Protein AF-A0A538BHN3-F1 (afdb_monomer_lite)

Sequence (99 aa):
MAAAPLAQRAPEASGSRVDWLAVPAIPLFKPAAQYGPLLPELKERLGAVLDSGRFILGPEVRAFEEEAAAFLGIPQTLGVANGTDAISLVLNALEIGPG

Foldseek 3Di:
DDDDDPPPPDPPPPDPPPPPVPDPDDDPDDVCVVCVVVVVVVVVVVVVCVVVVDDPPDPVQVVVFVVVCVVVVHDTDHDDDDDVCVVVVVCVVVVPDDD

Structure (mmCIF, N/CA/C/O backbone):
data_AF-A0A538BHN3-F1
#
_entry.id   AF-A0A538BHN3-F1
#
loop_
_atom_site.group_PDB
_atom_site.id
_atom_site.type_symbol
_atom_site.label_atom_id
_atom_site.label_alt_id
_atom_site.label_comp_id
_atom_site.label_asym_id
_atom_site.label_entity_id
_atom_site.label_seq_id
_atom_site.pdbx_PDB_ins_code
_atom_site.Cartn_x
_atom_site.Cartn_y
_atom_site.Cartn_z
_atom_site.occupancy
_atom_site.B_iso_or_equiv
_atom_site.auth_seq_id
_atom_site.auth_comp_id
_atom_site.auth_asym_id
_atom_site.auth_atom_id
_atom_site.pdbx_PDB_model_num
ATOM 1 N N . MET A 1 1 ? 5.276 -16.010 -82.391 1.00 44.47 1 MET A N 1
ATOM 2 C CA . MET A 1 1 ? 6.536 -15.693 -81.684 1.00 44.47 1 MET A CA 1
ATOM 3 C C . MET A 1 1 ? 6.320 -16.031 -80.219 1.00 44.47 1 MET A C 1
ATOM 5 O O . MET A 1 1 ? 5.347 -15.557 -79.652 1.00 44.47 1 MET A O 1
ATOM 9 N N . ALA A 1 2 ? 7.101 -16.974 -79.697 1.00 45.50 2 ALA A N 1
ATOM 10 C CA . ALA A 1 2 ? 6.820 -17.739 -78.483 1.00 45.50 2 ALA A CA 1
ATOM 11 C C . ALA A 1 2 ? 6.872 -16.900 -77.193 1.00 45.50 2 ALA A C 1
ATOM 13 O O . ALA A 1 2 ? 7.757 -16.063 -77.030 1.00 45.50 2 ALA A O 1
ATOM 14 N N . ALA A 1 3 ? 5.938 -17.169 -76.276 1.00 44.00 3 ALA A N 1
ATOM 15 C CA . ALA A 1 3 ? 5.974 -16.677 -74.905 1.00 44.00 3 ALA A CA 1
ATOM 16 C C . ALA A 1 3 ? 7.183 -17.286 -74.175 1.00 44.00 3 ALA A C 1
ATOM 18 O O . ALA A 1 3 ? 7.334 -18.508 -74.132 1.00 44.00 3 ALA A O 1
ATOM 19 N N . ALA A 1 4 ? 8.055 -16.437 -73.629 1.00 50.38 4 ALA A N 1
ATOM 20 C CA . ALA A 1 4 ? 9.148 -16.869 -72.765 1.00 50.38 4 ALA A CA 1
ATOM 21 C C . ALA A 1 4 ? 8.577 -17.530 -71.495 1.00 50.38 4 ALA A C 1
ATOM 23 O O . ALA A 1 4 ? 7.570 -17.045 -70.969 1.00 50.38 4 ALA A O 1
ATOM 24 N N . PRO A 1 5 ? 9.180 -18.618 -70.982 1.00 44.25 5 PRO A N 1
ATOM 25 C CA . PRO A 1 5 ? 8.692 -19.235 -69.763 1.00 44.25 5 PRO A CA 1
ATOM 26 C C . PRO A 1 5 ? 8.924 -18.263 -68.606 1.00 44.25 5 PRO A C 1
ATOM 28 O O . PRO A 1 5 ? 9.988 -17.650 -68.498 1.00 44.25 5 PRO A O 1
ATOM 31 N N . LEU A 1 6 ? 7.917 -18.128 -67.743 1.00 43.25 6 LEU A N 1
ATOM 32 C CA . LEU A 1 6 ? 8.053 -17.528 -66.421 1.00 43.25 6 LEU A CA 1
ATOM 33 C C . LEU A 1 6 ? 9.137 -18.310 -65.675 1.00 43.25 6 LEU A C 1
ATOM 35 O O . LEU A 1 6 ? 8.870 -19.353 -65.079 1.00 43.25 6 LEU A O 1
ATOM 39 N N . ALA A 1 7 ? 10.376 -17.828 -65.761 1.00 52.12 7 ALA A N 1
ATOM 40 C CA . ALA A 1 7 ? 11.449 -18.270 -64.900 1.00 52.12 7 ALA A CA 1
ATOM 41 C C . ALA A 1 7 ? 10.967 -18.032 -63.471 1.00 52.12 7 ALA A C 1
ATOM 43 O O . ALA A 1 7 ? 10.754 -16.893 -63.051 1.00 52.12 7 ALA A O 1
ATOM 44 N N . GLN A 1 8 ? 10.734 -19.133 -62.763 1.00 56.62 8 GLN A N 1
ATOM 45 C CA . GLN A 1 8 ? 10.501 -19.154 -61.333 1.00 56.62 8 GLN A CA 1
ATOM 46 C C . GLN A 1 8 ? 11.715 -18.495 -60.676 1.00 56.62 8 GLN A C 1
ATOM 48 O O . GLN A 1 8 ? 12.736 -19.135 -60.432 1.00 56.62 8 GLN A O 1
ATOM 53 N N . ARG A 1 9 ? 11.636 -17.186 -60.433 1.00 47.22 9 ARG A N 1
ATOM 54 C CA . ARG A 1 9 ? 12.558 -16.513 -59.530 1.00 47.22 9 ARG A CA 1
ATOM 55 C C . ARG A 1 9 ? 12.184 -16.994 -58.137 1.00 47.22 9 ARG A C 1
ATOM 57 O O . ARG A 1 9 ? 11.223 -16.511 -57.544 1.00 47.22 9 ARG A O 1
ATOM 64 N N . ALA A 1 10 ? 12.918 -17.991 -57.650 1.00 53.91 10 ALA A N 1
ATOM 65 C CA . ALA A 1 10 ? 12.978 -18.255 -56.224 1.00 53.91 10 ALA A CA 1
ATOM 66 C C . ALA A 1 10 ? 13.296 -16.922 -55.521 1.00 53.91 10 ALA A C 1
ATOM 68 O O . ALA A 1 10 ? 14.155 -16.184 -56.017 1.00 53.91 10 ALA A O 1
ATOM 69 N N . PRO A 1 11 ? 12.611 -16.565 -54.422 1.00 52.62 11 PRO A N 1
ATOM 70 C CA . PRO A 1 11 ? 13.027 -15.414 -53.642 1.00 52.62 11 PRO A CA 1
ATOM 71 C C . PRO A 1 11 ? 14.454 -15.690 -53.157 1.00 52.62 11 PRO A C 1
ATOM 73 O O . PRO A 1 11 ? 14.681 -16.620 -52.384 1.00 52.62 11 PRO A O 1
ATOM 76 N N . GLU A 1 12 ? 15.424 -14.924 -53.663 1.00 54.09 12 GLU A N 1
ATOM 77 C CA . GLU A 1 12 ? 16.783 -14.916 -53.132 1.00 54.09 12 GLU A CA 1
ATOM 78 C C . GLU A 1 12 ? 16.683 -14.499 -51.666 1.00 54.09 12 GLU A C 1
ATOM 80 O O . GLU A 1 12 ? 16.450 -13.334 -51.340 1.00 54.09 12 GLU A O 1
ATOM 85 N N . ALA A 1 13 ? 16.798 -15.480 -50.774 1.00 58.34 13 ALA A N 1
ATOM 86 C CA . ALA A 1 13 ? 16.819 -15.287 -49.335 1.00 58.34 13 ALA A CA 1
ATOM 87 C C . ALA A 1 13 ? 18.157 -14.650 -48.926 1.00 58.34 13 ALA A C 1
ATOM 89 O O . ALA A 1 13 ? 18.993 -15.272 -48.277 1.00 58.34 13 ALA A O 1
ATOM 90 N N . SER A 1 14 ? 18.374 -13.400 -49.329 1.00 59.66 14 SER A N 1
ATOM 91 C CA . SER A 1 14 ? 19.442 -12.550 -48.813 1.00 59.66 14 SER A CA 1
ATOM 92 C C . SER A 1 14 ? 18.941 -11.843 -47.555 1.00 59.66 14 SER A C 1
ATOM 94 O O . SER A 1 14 ? 18.656 -10.649 -47.550 1.00 59.66 14 SER A O 1
ATOM 96 N N . GLY A 1 15 ? 18.801 -12.608 -46.479 1.00 60.41 15 GLY A N 1
ATOM 97 C CA . GLY A 1 15 ? 18.559 -12.100 -45.136 1.00 60.41 15 GLY A CA 1
ATOM 98 C C . GLY A 1 15 ? 19.224 -13.055 -44.163 1.00 60.41 15 GLY A C 1
ATOM 99 O O . GLY A 1 15 ? 18.976 -14.259 -44.231 1.00 60.41 15 GLY A O 1
ATOM 100 N N . SER A 1 16 ? 20.119 -12.554 -43.312 1.00 71.06 16 SER A N 1
ATOM 101 C CA . SER A 1 16 ? 20.766 -13.370 -42.286 1.00 71.06 16 SER A CA 1
ATOM 102 C C . SER A 1 16 ? 19.703 -14.150 -41.508 1.00 71.06 16 SER A C 1
ATOM 104 O O . SER A 1 16 ? 18.715 -13.582 -41.041 1.00 71.06 16 SER A O 1
ATOM 106 N N . ARG A 1 17 ? 19.877 -15.473 -41.397 1.00 76.62 17 ARG A N 1
ATOM 107 C CA . ARG A 1 17 ? 19.008 -16.306 -40.560 1.00 76.62 17 ARG A CA 1
ATOM 108 C C . ARG A 1 17 ? 19.069 -15.753 -39.139 1.00 76.62 17 ARG A C 1
ATOM 110 O O . ARG A 1 17 ? 20.133 -15.768 -38.528 1.00 76.62 17 ARG A O 1
ATOM 117 N N . VAL A 1 18 ? 17.942 -15.260 -38.634 1.00 78.38 18 VAL A N 1
ATOM 118 C CA . VAL A 1 18 ? 17.814 -14.918 -37.217 1.00 78.38 18 VAL A CA 1
ATOM 119 C C . VAL A 1 18 ? 17.932 -16.219 -36.434 1.00 78.38 18 VAL A C 1
ATOM 121 O O . VAL A 1 18 ? 17.153 -17.150 -36.648 1.00 78.38 18 VAL A O 1
ATOM 124 N N . ASP A 1 19 ? 18.930 -16.293 -35.560 1.00 83.44 19 ASP A N 1
ATOM 125 C CA . ASP A 1 19 ? 19.045 -17.389 -34.611 1.00 83.44 19 ASP A CA 1
ATOM 126 C C . ASP A 1 19 ? 18.049 -17.160 -33.471 1.00 83.44 19 ASP A C 1
ATOM 128 O O . ASP A 1 19 ? 18.338 -16.506 -32.470 1.00 83.44 19 ASP A O 1
ATOM 132 N N . TRP A 1 20 ? 16.837 -17.682 -33.651 1.00 81.12 20 TRP A N 1
ATOM 133 C CA . TRP A 1 20 ? 15.772 -17.607 -32.653 1.00 81.12 20 TRP A CA 1
ATOM 134 C C . TRP A 1 20 ? 16.133 -18.308 -31.336 1.00 81.12 20 TRP A C 1
ATOM 136 O O . TRP A 1 20 ? 15.518 -18.010 -30.316 1.00 81.12 20 TRP A O 1
ATOM 146 N N . LEU A 1 21 ? 17.130 -19.203 -31.338 1.00 80.31 21 LEU A N 1
ATOM 147 C CA . LEU A 1 21 ? 17.618 -19.878 -30.134 1.00 80.31 21 LEU A CA 1
ATOM 148 C C . LEU A 1 21 ? 18.621 -19.017 -29.351 1.00 80.31 21 LEU A C 1
ATOM 150 O O . LEU A 1 21 ? 18.832 -19.264 -28.166 1.00 80.31 21 LEU A O 1
ATOM 154 N N . ALA A 1 22 ? 19.202 -17.992 -29.982 1.00 83.44 22 ALA A N 1
ATOM 155 C CA . ALA A 1 22 ? 20.112 -17.041 -29.346 1.00 83.44 22 ALA A CA 1
ATOM 156 C C . ALA A 1 22 ? 19.397 -15.833 -28.709 1.00 83.44 22 ALA A C 1
ATOM 158 O O . ALA A 1 22 ? 20.044 -15.002 -28.068 1.00 83.44 22 ALA A O 1
ATOM 159 N N . VAL A 1 23 ? 18.074 -15.706 -28.872 1.00 82.94 23 VAL A N 1
ATOM 160 C CA . VAL A 1 23 ? 17.302 -14.603 -28.283 1.00 82.94 23 VAL A CA 1
ATOM 161 C C . VAL A 1 23 ? 17.149 -14.833 -26.771 1.00 82.94 23 VAL A C 1
ATOM 163 O O . VAL A 1 23 ? 16.636 -15.878 -26.366 1.00 82.94 23 VAL A O 1
ATOM 166 N N . PRO A 1 24 ? 17.550 -13.877 -25.908 1.00 85.44 24 PRO A N 1
ATOM 167 C CA . PRO A 1 24 ? 17.348 -13.997 -24.468 1.00 85.44 24 PRO A CA 1
ATOM 168 C C . PRO A 1 24 ? 15.859 -14.112 -24.127 1.00 85.44 24 PRO A C 1
ATOM 170 O O . PRO A 1 24 ? 15.028 -13.425 -24.723 1.00 85.44 24 PRO A O 1
ATOM 173 N N . ALA A 1 25 ? 15.520 -14.933 -23.130 1.00 87.50 25 ALA A N 1
ATOM 174 C CA . ALA A 1 25 ? 14.140 -15.068 -22.676 1.00 87.50 25 ALA A CA 1
ATOM 175 C C . ALA A 1 25 ? 13.581 -13.709 -22.223 1.00 87.50 25 ALA A C 1
ATOM 177 O O . ALA A 1 25 ? 14.119 -13.076 -21.311 1.00 87.50 25 ALA A O 1
ATOM 178 N N . ILE A 1 26 ? 12.491 -13.272 -22.856 1.00 89.06 26 ILE A N 1
ATOM 179 C CA . ILE A 1 26 ? 11.756 -12.072 -22.455 1.00 89.06 26 ILE A CA 1
ATOM 180 C C . ILE A 1 26 ? 10.857 -12.469 -21.279 1.00 89.06 26 ILE A C 1
ATOM 182 O O . ILE A 1 26 ? 9.935 -13.267 -21.466 1.00 89.06 26 ILE A O 1
ATOM 186 N N . PRO A 1 27 ? 11.106 -11.963 -20.059 1.00 91.06 27 PRO A N 1
ATOM 187 C CA . PRO A 1 27 ? 10.270 -12.303 -18.921 1.00 91.06 27 PRO A CA 1
ATOM 188 C C . PRO A 1 27 ? 8.890 -11.658 -19.076 1.00 91.06 27 PRO A C 1
ATOM 190 O O . PRO A 1 27 ? 8.792 -10.484 -19.427 1.00 91.06 27 PRO A O 1
ATOM 193 N N . LEU A 1 28 ? 7.832 -12.402 -18.740 1.00 94.12 28 LEU A N 1
ATOM 194 C CA . LEU A 1 28 ? 6.465 -11.869 -18.695 1.00 94.12 28 LEU A CA 1
ATOM 195 C C . LEU A 1 28 ? 6.352 -10.679 -17.725 1.00 94.12 28 LEU A C 1
ATOM 197 O O . LEU A 1 28 ? 5.663 -9.704 -18.006 1.00 94.12 28 LEU A O 1
ATOM 201 N N . PHE A 1 29 ? 7.046 -10.755 -16.588 1.00 93.88 29 PHE A N 1
ATOM 202 C CA . PHE A 1 29 ? 7.076 -9.710 -15.572 1.00 93.88 29 PHE A CA 1
ATOM 203 C C . PHE A 1 29 ? 8.450 -9.679 -14.893 1.00 93.88 29 PHE A C 1
ATOM 205 O O . PHE A 1 29 ? 8.971 -10.720 -14.489 1.00 93.88 29 PHE A O 1
ATOM 212 N N . LYS A 1 30 ? 9.053 -8.489 -14.768 1.00 94.12 30 LYS A N 1
ATOM 213 C CA . LYS A 1 30 ? 10.376 -8.286 -14.148 1.00 94.12 30 LYS A CA 1
ATOM 214 C C . LYS A 1 30 ? 10.288 -7.259 -13.005 1.00 94.12 30 LYS A C 1
ATOM 216 O O . LYS A 1 30 ? 10.688 -6.110 -13.200 1.00 94.12 30 LYS A O 1
ATOM 221 N N . PRO A 1 31 ? 9.819 -7.655 -11.806 1.00 92.06 31 PRO A N 1
ATOM 222 C CA . PRO A 1 31 ? 9.606 -6.737 -10.681 1.00 92.06 31 PRO A CA 1
ATOM 223 C C . PRO A 1 31 ? 10.856 -5.939 -10.299 1.00 92.06 31 PRO A C 1
ATOM 225 O O . PRO A 1 31 ? 10.785 -4.739 -10.054 1.00 92.06 31 PRO A O 1
ATOM 228 N N . ALA A 1 32 ? 12.026 -6.587 -10.320 1.00 92.88 32 ALA A N 1
ATOM 229 C CA . ALA A 1 32 ? 13.293 -5.954 -9.954 1.00 92.88 32 ALA A CA 1
ATOM 230 C C . ALA A 1 32 ? 13.654 -4.746 -10.830 1.00 92.88 32 ALA A C 1
ATOM 232 O O . ALA A 1 32 ? 14.354 -3.847 -10.376 1.00 92.88 32 ALA A O 1
ATOM 233 N N . ALA A 1 33 ? 13.166 -4.705 -12.074 1.00 93.06 33 ALA A N 1
ATOM 234 C CA . ALA A 1 33 ? 13.353 -3.546 -12.939 1.00 93.06 33 ALA A CA 1
ATOM 235 C C . ALA A 1 33 ? 12.449 -2.365 -12.543 1.00 93.06 33 ALA A C 1
ATOM 237 O O . ALA A 1 33 ? 12.806 -1.228 -12.827 1.00 93.06 33 ALA A O 1
ATOM 238 N N . GLN A 1 34 ? 11.312 -2.623 -11.888 1.00 93.12 34 GLN A N 1
ATOM 239 C CA . GLN A 1 34 ? 10.371 -1.589 -11.454 1.00 93.12 34 GLN A CA 1
ATOM 240 C C . GLN A 1 34 ? 10.809 -0.937 -10.142 1.00 93.12 34 GLN A C 1
ATOM 242 O O . GLN A 1 34 ? 10.937 0.280 -10.084 1.00 93.12 34 GLN A O 1
ATOM 247 N N . TYR A 1 35 ? 11.078 -1.730 -9.098 1.00 93.31 35 TYR A N 1
ATOM 248 C CA . TYR A 1 35 ? 11.460 -1.168 -7.796 1.00 93.31 35 TYR A CA 1
ATOM 249 C C . TYR A 1 35 ? 12.952 -0.832 -7.694 1.00 93.31 35 TYR A C 1
ATOM 251 O O . TYR A 1 35 ? 13.348 -0.120 -6.778 1.00 93.31 35 TYR A O 1
ATOM 259 N N . GLY A 1 36 ? 13.796 -1.342 -8.600 1.00 96.62 36 GLY A N 1
ATOM 260 C CA . GLY A 1 36 ? 15.252 -1.161 -8.561 1.00 96.62 36 GLY A CA 1
ATOM 261 C C . GLY A 1 36 ? 15.694 0.300 -8.394 1.00 96.62 36 GLY A C 1
ATOM 262 O O . GLY A 1 36 ? 16.463 0.576 -7.472 1.00 96.62 36 GLY A O 1
ATOM 263 N N . PRO A 1 37 ? 15.178 1.242 -9.207 1.00 97.06 37 PRO A N 1
ATOM 264 C CA . PRO A 1 37 ? 15.465 2.670 -9.049 1.00 97.06 37 PRO A CA 1
ATOM 265 C C . PRO A 1 37 ? 14.973 3.276 -7.724 1.00 97.06 37 PRO A C 1
ATOM 267 O O . PRO A 1 37 ? 15.559 4.239 -7.247 1.00 97.06 37 PRO A O 1
ATOM 270 N N . LEU A 1 38 ? 13.927 2.701 -7.123 1.00 97.06 38 LEU A N 1
ATOM 271 C CA . LEU A 1 38 ? 13.280 3.189 -5.898 1.00 97.06 38 LEU A CA 1
ATOM 272 C C . LEU A 1 38 ? 13.899 2.606 -4.617 1.00 97.06 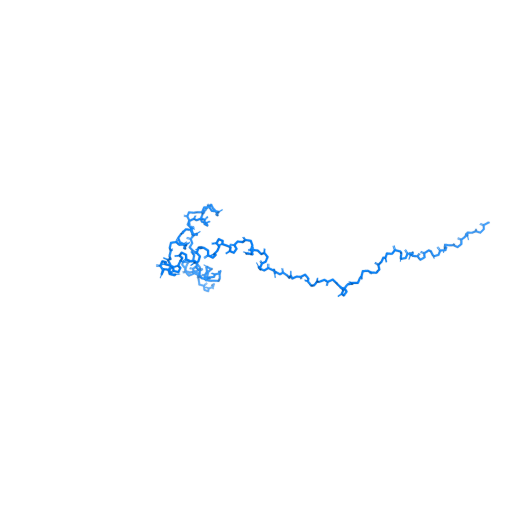38 LEU A C 1
ATOM 274 O O . LEU A 1 38 ? 13.565 3.029 -3.514 1.00 97.06 38 LEU A O 1
ATOM 278 N N . LEU A 1 39 ? 14.804 1.625 -4.727 1.00 97.00 39 LEU A N 1
ATOM 279 C CA . LEU A 1 39 ? 15.373 0.922 -3.571 1.00 97.00 39 LEU A CA 1
ATOM 280 C C . LEU A 1 39 ? 15.988 1.826 -2.492 1.00 97.00 39 LEU A C 1
ATOM 282 O O . LEU A 1 39 ? 15.817 1.483 -1.321 1.00 97.00 39 LEU A O 1
ATOM 286 N N . PRO A 1 40 ? 16.722 2.911 -2.816 1.00 97.75 40 PRO A N 1
ATOM 287 C CA . PRO A 1 40 ? 17.270 3.792 -1.787 1.00 97.75 40 PRO A CA 1
ATOM 288 C C . PRO A 1 40 ? 16.176 4.404 -0.905 1.00 97.75 40 PRO A C 1
ATOM 290 O O . PRO A 1 40 ? 16.250 4.299 0.316 1.00 97.75 40 PRO A O 1
ATOM 293 N N . GLU A 1 41 ? 15.127 4.940 -1.527 1.00 97.62 41 GLU A N 1
ATOM 294 C CA . GLU A 1 41 ? 13.987 5.562 -0.848 1.00 97.62 41 GLU A CA 1
ATOM 295 C C . GLU A 1 41 ? 13.175 4.532 -0.0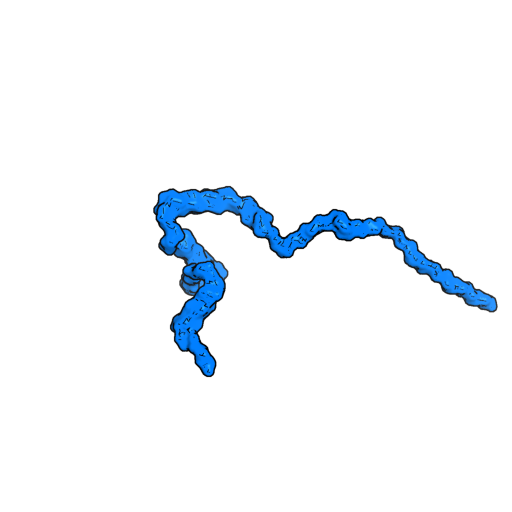52 1.00 97.62 41 GLU A C 1
ATOM 297 O O . GLU A 1 41 ? 12.874 4.733 1.124 1.00 97.62 41 GLU A O 1
ATOM 302 N N . LEU A 1 42 ? 12.894 3.366 -0.644 1.00 96.06 42 LEU A N 1
ATOM 303 C CA . LEU A 1 42 ? 12.178 2.286 0.041 1.00 96.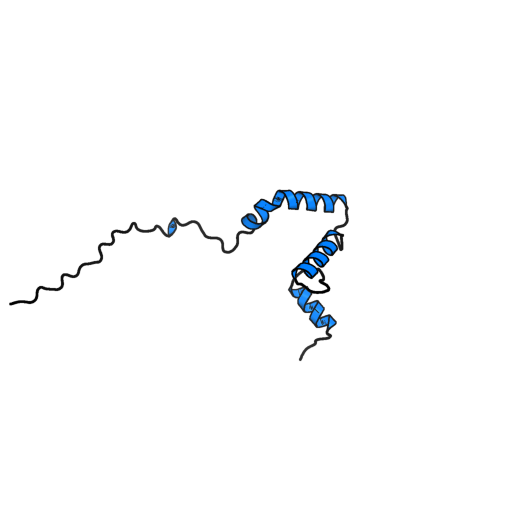06 42 LEU A CA 1
ATOM 304 C C . LEU A 1 42 ? 12.916 1.813 1.301 1.00 96.06 42 LEU A C 1
ATOM 306 O O . LEU A 1 42 ? 12.286 1.537 2.321 1.00 96.06 42 LEU A O 1
ATOM 310 N N . LYS A 1 43 ? 14.251 1.720 1.248 1.00 97.44 43 LYS A N 1
ATOM 311 C CA . LYS A 1 43 ? 15.072 1.335 2.406 1.00 97.44 43 LYS A CA 1
ATOM 312 C C . LYS A 1 43 ? 15.046 2.386 3.507 1.00 97.44 43 LYS A C 1
ATOM 314 O O . LYS A 1 43 ? 14.995 2.012 4.674 1.00 97.44 43 LYS A O 1
ATOM 319 N N . GLU A 1 44 ? 15.068 3.664 3.147 1.00 97.75 44 GLU A N 1
ATOM 320 C CA . GLU A 1 44 ? 14.944 4.765 4.102 1.00 97.75 44 GLU A CA 1
ATOM 321 C C . GLU A 1 44 ? 13.599 4.707 4.840 1.00 97.75 44 GLU A C 1
ATOM 323 O O . GLU A 1 44 ? 13.570 4.665 6.071 1.00 97.75 44 GLU A O 1
ATOM 328 N N . ARG A 1 45 ? 12.486 4.602 4.102 1.00 95.94 45 ARG A N 1
ATOM 329 C CA . ARG A 1 45 ? 11.139 4.516 4.693 1.00 95.94 45 ARG A CA 1
ATOM 330 C C . ARG A 1 45 ? 10.961 3.259 5.541 1.00 95.94 45 ARG A C 1
ATOM 332 O O . ARG A 1 45 ? 10.402 3.332 6.632 1.00 95.94 45 ARG A O 1
ATOM 339 N N . LEU A 1 46 ? 11.486 2.116 5.090 1.00 96.62 46 LEU A N 1
ATOM 340 C CA . LEU A 1 46 ? 11.470 0.883 5.877 1.00 96.62 46 LEU A CA 1
ATOM 341 C C . LEU A 1 46 ? 12.259 1.031 7.188 1.00 96.62 46 LEU A C 1
ATOM 343 O O . LEU A 1 46 ? 11.802 0.551 8.223 1.00 96.62 46 LEU A O 1
ATOM 347 N N . GLY A 1 47 ? 13.408 1.714 7.156 1.00 97.94 47 GLY A N 1
ATOM 348 C CA . GLY A 1 47 ? 14.185 2.050 8.351 1.00 97.94 47 GLY A CA 1
ATOM 349 C C . GLY A 1 47 ? 13.367 2.862 9.353 1.00 97.94 47 GLY A C 1
ATOM 350 O O . GLY A 1 47 ? 13.255 2.467 10.508 1.00 97.94 47 GLY A O 1
ATOM 351 N N . ALA A 1 48 ? 12.688 3.915 8.893 1.00 96.81 48 ALA A N 1
ATOM 352 C CA . ALA A 1 48 ? 11.828 4.731 9.751 1.00 96.81 48 ALA A CA 1
ATOM 353 C C . ALA A 1 48 ? 10.685 3.924 10.403 1.00 96.81 48 ALA A C 1
ATOM 355 O O . ALA A 1 48 ? 10.366 4.128 11.576 1.00 96.81 48 ALA A O 1
ATOM 356 N N . VAL A 1 49 ? 10.088 2.969 9.678 1.00 97.06 49 VAL A N 1
ATOM 357 C CA . VAL A 1 49 ? 9.068 2.067 10.243 1.00 97.06 49 VAL A CA 1
ATOM 358 C C . VAL A 1 49 ? 9.664 1.173 11.332 1.00 97.06 49 VAL A C 1
ATOM 360 O O . VAL A 1 49 ? 9.052 1.035 12.394 1.00 97.06 49 VAL A O 1
ATOM 363 N N . LEU A 1 50 ? 10.852 0.602 11.102 1.00 97.62 50 LEU A N 1
ATOM 364 C CA . LEU A 1 50 ? 11.562 -0.214 12.094 1.00 97.62 50 LEU A CA 1
ATOM 365 C C . LEU A 1 50 ? 11.872 0.591 13.361 1.00 97.62 50 LEU A C 1
ATOM 367 O O . LEU A 1 50 ? 11.557 0.129 14.456 1.00 97.62 50 LEU A O 1
ATOM 371 N N . ASP A 1 51 ? 12.401 1.804 13.205 1.00 97.75 51 ASP A N 1
ATOM 372 C CA . ASP A 1 51 ? 12.734 2.699 14.317 1.00 97.75 51 ASP A CA 1
ATOM 373 C C . ASP A 1 51 ? 11.487 3.112 15.115 1.00 97.75 51 ASP A C 1
ATOM 375 O O . ASP A 1 51 ? 11.538 3.249 16.337 1.00 97.75 51 ASP A O 1
ATOM 379 N N . SER A 1 52 ? 10.339 3.265 14.444 1.00 96.25 52 SER A N 1
ATOM 380 C CA . SER A 1 52 ? 9.068 3.591 15.101 1.00 96.25 52 SER A CA 1
ATOM 381 C C . SER A 1 52 ? 8.478 2.437 15.923 1.00 96.25 52 SER A C 1
ATOM 383 O O . SER A 1 52 ? 7.640 2.670 16.796 1.00 96.25 52 SER A O 1
ATOM 385 N N . GLY A 1 53 ? 8.836 1.187 15.604 1.00 96.94 53 GLY A N 1
ATOM 386 C CA . GLY A 1 53 ? 8.244 -0.022 16.184 1.00 96.94 53 GLY A CA 1
ATOM 387 C C . GLY A 1 53 ? 6.754 -0.241 15.871 1.00 96.94 53 GLY A C 1
ATOM 388 O O . GLY A 1 53 ? 6.141 -1.158 16.422 1.00 96.94 53 GLY A O 1
ATOM 389 N N . ARG A 1 54 ? 6.136 0.583 15.011 1.00 96.44 54 ARG A N 1
ATOM 390 C CA . ARG A 1 54 ? 4.697 0.535 14.712 1.00 96.44 54 ARG A CA 1
ATOM 391 C C . ARG A 1 54 ? 4.426 -0.096 13.348 1.00 96.44 54 ARG A C 1
ATOM 393 O O . ARG A 1 54 ? 4.320 0.588 12.336 1.00 96.44 54 ARG A O 1
ATOM 400 N N . PHE A 1 55 ? 4.242 -1.414 13.346 1.00 95.62 55 PHE A N 1
ATOM 401 C CA . PHE A 1 55 ? 4.117 -2.211 12.118 1.00 95.62 55 PHE A CA 1
ATOM 402 C C . PHE A 1 55 ? 2.692 -2.360 11.575 1.00 95.62 55 PHE A C 1
ATOM 404 O O . PHE A 1 55 ? 2.510 -2.603 10.387 1.00 95.62 55 PHE A O 1
ATOM 411 N N . ILE A 1 56 ? 1.676 -2.249 12.432 1.00 96.25 56 ILE A N 1
ATOM 412 C CA . ILE A 1 56 ? 0.273 -2.501 12.077 1.00 96.25 56 ILE A CA 1
ATOM 413 C C . ILE A 1 56 ? -0.535 -1.232 12.329 1.00 96.25 56 ILE A C 1
ATOM 415 O O . ILE A 1 56 ? -0.389 -0.604 13.381 1.00 96.25 56 ILE A O 1
ATOM 419 N N . LEU A 1 57 ? -1.380 -0.862 11.358 1.00 95.00 57 LEU A N 1
ATOM 420 C CA . LEU A 1 57 ? -2.228 0.338 11.406 1.00 95.00 57 LEU A CA 1
ATOM 421 C C . LEU A 1 57 ? -1.417 1.589 11.806 1.00 95.00 57 LEU A C 1
ATOM 423 O O . LEU A 1 57 ? -1.778 2.351 12.711 1.00 95.00 57 LEU A O 1
ATOM 427 N N . GLY A 1 58 ? -0.247 1.725 11.176 1.00 94.56 58 GLY A N 1
ATOM 428 C CA . GLY A 1 58 ? 0.720 2.797 11.382 1.00 94.56 58 GLY A CA 1
ATOM 429 C C . GLY A 1 58 ? 0.415 4.068 10.582 1.00 94.56 58 GLY A C 1
ATOM 430 O O . GLY A 1 58 ? -0.544 4.102 9.810 1.00 94.56 58 GLY A O 1
ATOM 431 N N . PRO A 1 59 ? 1.237 5.118 10.752 1.00 95.44 59 PRO A N 1
ATOM 432 C CA . PRO A 1 59 ? 1.095 6.364 9.999 1.00 95.44 59 PRO A CA 1
ATOM 433 C C . PRO A 1 59 ? 1.227 6.159 8.483 1.00 95.44 59 PRO A C 1
ATOM 435 O O . PRO A 1 59 ? 0.474 6.776 7.741 1.00 95.44 59 PRO A O 1
ATOM 438 N N . GLU A 1 60 ? 2.097 5.249 8.030 1.00 95.94 60 GLU A N 1
ATOM 439 C CA . GLU A 1 60 ? 2.276 4.965 6.596 1.00 95.94 60 GLU A CA 1
ATOM 440 C C . GLU A 1 60 ? 0.994 4.426 5.935 1.00 95.94 60 GLU A C 1
ATOM 442 O O . GLU A 1 60 ? 0.708 4.766 4.793 1.00 95.94 60 GLU A O 1
ATOM 447 N N . VAL A 1 61 ? 0.183 3.636 6.657 1.00 96.44 61 VAL A N 1
ATOM 448 C CA . VAL A 1 61 ? -1.109 3.140 6.138 1.00 96.44 61 VAL A CA 1
ATOM 449 C C . VAL A 1 61 ? -2.081 4.299 5.941 1.00 96.44 61 VAL A C 1
ATOM 451 O O . VAL A 1 61 ? -2.689 4.409 4.885 1.00 96.44 61 VAL A O 1
ATOM 454 N N . ARG A 1 62 ? -2.183 5.193 6.931 1.00 96.44 62 ARG A N 1
ATOM 455 C CA . ARG A 1 62 ? -3.062 6.366 6.857 1.00 96.44 62 ARG A CA 1
ATOM 456 C C . ARG A 1 62 ? -2.649 7.313 5.731 1.00 96.44 62 ARG A C 1
ATOM 458 O O . ARG A 1 62 ? -3.507 7.762 4.984 1.00 96.44 62 ARG A O 1
ATOM 465 N N . ALA A 1 63 ? -1.351 7.592 5.610 1.00 96.88 63 ALA A N 1
ATOM 466 C CA . ALA A 1 63 ? -0.827 8.435 4.540 1.00 96.88 63 ALA A CA 1
ATOM 467 C C . ALA A 1 63 ? -1.170 7.845 3.164 1.00 96.88 63 ALA A C 1
ATOM 469 O O . ALA A 1 63 ? -1.725 8.539 2.318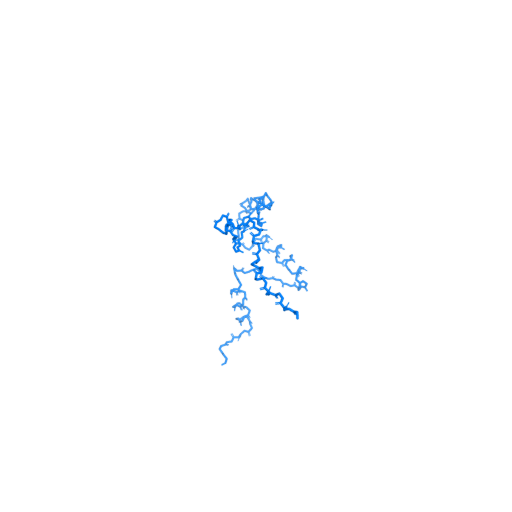 1.00 96.88 63 ALA A O 1
ATOM 470 N N . PHE A 1 64 ? -0.951 6.539 2.982 1.00 97.50 64 PHE A N 1
ATOM 471 C CA . PHE A 1 64 ? -1.319 5.854 1.748 1.00 97.50 64 PHE A CA 1
ATOM 472 C C . PHE A 1 64 ? -2.827 5.907 1.464 1.00 97.50 64 PHE A C 1
ATOM 474 O O . PHE A 1 64 ? -3.220 6.139 0.326 1.00 97.50 64 PHE A O 1
ATOM 481 N N . GLU A 1 65 ? -3.685 5.718 2.469 1.00 98.44 65 GLU A N 1
ATOM 482 C CA . GLU A 1 65 ? -5.140 5.809 2.297 1.00 98.44 65 GLU A CA 1
ATOM 483 C C . GLU A 1 65 ? -5.589 7.219 1.861 1.00 98.44 65 GLU A C 1
ATOM 485 O O . GLU A 1 65 ? -6.447 7.371 0.985 1.00 98.44 65 GLU A O 1
ATOM 490 N N . GLU A 1 66 ? -4.993 8.263 2.437 1.00 98.44 66 GLU A N 1
ATOM 491 C CA . GLU A 1 66 ? -5.261 9.659 2.074 1.00 98.44 66 GLU A CA 1
ATOM 492 C C . GLU A 1 66 ? -4.780 9.968 0.644 1.00 98.44 66 GLU A C 1
ATOM 494 O O . GLU A 1 66 ? -5.531 10.525 -0.162 1.00 98.44 66 GLU A O 1
ATOM 499 N N . GLU A 1 67 ? -3.566 9.541 0.292 1.00 98.50 67 GLU A N 1
ATOM 500 C CA . GLU A 1 67 ? -2.999 9.684 -1.053 1.00 98.50 67 GLU A CA 1
ATOM 501 C C . GLU A 1 67 ? -3.802 8.905 -2.101 1.00 98.50 67 GLU A C 1
ATOM 503 O O . GLU A 1 67 ? -4.077 9.420 -3.185 1.00 98.50 67 GLU A O 1
ATOM 508 N N . ALA A 1 68 ? -4.235 7.684 -1.779 1.00 98.44 68 ALA A N 1
ATOM 509 C CA . ALA A 1 68 ? -5.050 6.859 -2.660 1.00 98.44 68 ALA A CA 1
ATOM 510 C C . ALA A 1 68 ? -6.442 7.469 -2.874 1.00 98.44 68 ALA A C 1
ATOM 512 O O . ALA A 1 68 ? -6.939 7.477 -4.001 1.00 98.44 68 ALA A O 1
ATOM 513 N N . ALA A 1 69 ? -7.061 8.020 -1.825 1.00 98.56 69 ALA A N 1
ATOM 514 C CA . ALA A 1 69 ? -8.336 8.725 -1.937 1.00 98.56 69 ALA A CA 1
ATOM 515 C C . ALA A 1 69 ? -8.211 9.951 -2.853 1.00 98.56 69 ALA A C 1
ATOM 517 O O . ALA A 1 69 ? -9.021 10.127 -3.767 1.00 98.56 69 ALA A O 1
ATOM 518 N N . ALA A 1 70 ? -7.146 10.740 -2.676 1.00 98.62 70 ALA A N 1
ATOM 519 C CA . ALA A 1 70 ? -6.845 11.883 -3.531 1.00 98.62 70 ALA A CA 1
ATOM 520 C C . ALA A 1 70 ? -6.577 11.469 -4.989 1.00 98.62 70 ALA A C 1
ATOM 522 O O . ALA A 1 70 ? -7.123 12.078 -5.908 1.00 98.62 70 ALA A O 1
ATOM 523 N N . PHE A 1 71 ? -5.790 10.412 -5.206 1.00 98.56 71 PHE A N 1
ATOM 524 C CA . PHE A 1 71 ? -5.471 9.887 -6.534 1.00 98.56 71 PHE A CA 1
ATOM 525 C C . PHE A 1 71 ? -6.713 9.384 -7.282 1.00 98.56 71 PHE A C 1
ATOM 527 O O . PHE A 1 71 ? -6.865 9.633 -8.476 1.00 98.56 71 PHE A O 1
ATOM 534 N N . LEU A 1 72 ? -7.613 8.693 -6.579 1.00 98.44 72 LEU A N 1
ATOM 535 C CA . LEU A 1 72 ? -8.852 8.152 -7.144 1.00 98.44 72 LEU A CA 1
ATOM 536 C C . LEU A 1 72 ? -9.974 9.196 -7.254 1.00 98.44 72 LEU A C 1
ATOM 538 O O . LEU A 1 72 ? -10.980 8.934 -7.912 1.00 98.44 72 LEU A O 1
ATOM 542 N N . GLY A 1 73 ? -9.828 10.362 -6.617 1.00 98.38 73 GLY A N 1
ATOM 543 C CA . GLY A 1 73 ? -10.858 11.400 -6.581 1.00 98.38 73 GLY A CA 1
ATOM 544 C C . GLY A 1 73 ? -12.093 11.005 -5.765 1.00 98.38 73 GLY A C 1
ATOM 545 O O . GLY A 1 73 ? -13.203 11.418 -6.100 1.00 98.38 73 GLY A O 1
ATOM 546 N N . ILE A 1 74 ? -11.918 10.194 -4.716 1.00 98.44 74 ILE A N 1
ATOM 547 C CA . ILE A 1 74 ? -13.004 9.728 -3.841 1.00 98.44 74 ILE A CA 1
ATOM 548 C C . ILE A 1 74 ? -12.790 10.188 -2.392 1.00 98.44 74 ILE A C 1
ATOM 550 O O . ILE A 1 74 ? -11.664 10.501 -2.014 1.00 98.44 74 ILE A O 1
ATOM 554 N N . PRO A 1 75 ? -13.836 10.214 -1.544 1.00 97.56 75 PRO A N 1
ATOM 555 C CA . PRO A 1 75 ? -13.709 10.748 -0.186 1.00 97.56 75 PRO A CA 1
ATOM 556 C C . PRO A 1 75 ? -12.856 9.897 0.761 1.00 97.56 75 PRO A C 1
ATOM 558 O O . PRO A 1 75 ? -12.307 10.429 1.721 1.00 97.56 75 PRO A O 1
ATOM 561 N N . GLN A 1 76 ? -12.794 8.579 0.544 1.00 97.06 76 GLN A N 1
ATOM 562 C CA . GLN A 1 76 ? -12.163 7.652 1.480 1.00 97.06 76 GLN A CA 1
ATOM 563 C C . GLN A 1 76 ? -11.654 6.398 0.766 1.00 97.06 76 GLN A C 1
ATOM 565 O O . GLN A 1 76 ? -12.323 5.867 -0.120 1.00 97.06 76 GLN A O 1
ATOM 570 N N . THR A 1 77 ? -10.504 5.892 1.207 1.00 98.12 77 THR A N 1
ATOM 571 C CA . THR A 1 77 ? -10.035 4.533 0.912 1.00 98.12 77 THR A CA 1
ATOM 572 C C . THR A 1 77 ? -9.716 3.804 2.217 1.00 98.12 77 THR A C 1
ATOM 574 O O . THR A 1 77 ? -9.590 4.433 3.268 1.00 98.12 77 THR A O 1
ATOM 577 N N . LEU A 1 78 ? -9.652 2.474 2.155 1.00 97.31 78 LEU A N 1
ATOM 578 C CA . LEU A 1 78 ? -9.302 1.612 3.282 1.00 97.31 78 LEU A CA 1
ATOM 579 C C . LEU A 1 78 ? -8.284 0.571 2.813 1.00 97.31 78 LEU A C 1
ATOM 581 O O . LEU A 1 78 ? -8.541 -0.178 1.867 1.00 97.31 78 LEU A O 1
ATOM 585 N N . GLY A 1 79 ? -7.135 0.523 3.479 1.00 97.19 79 GLY A N 1
ATOM 586 C CA . GLY A 1 79 ? -6.094 -0.467 3.259 1.00 97.19 79 GLY A CA 1
ATOM 587 C C . GLY A 1 79 ? -6.481 -1.811 3.870 1.00 97.19 79 GLY A C 1
ATOM 588 O O . GLY A 1 79 ? -6.736 -1.920 5.068 1.00 97.19 79 GLY A O 1
ATOM 589 N N . VAL A 1 80 ? -6.494 -2.856 3.046 1.00 97.94 80 VAL A N 1
ATOM 590 C CA . VAL A 1 80 ? -6.760 -4.243 3.458 1.00 97.94 80 VAL A CA 1
ATOM 591 C C . VAL A 1 80 ? -5.638 -5.160 2.975 1.00 97.94 80 VAL A C 1
ATOM 593 O O . VAL A 1 80 ? -4.769 -4.740 2.212 1.00 97.94 80 VAL A O 1
ATOM 596 N N . ALA A 1 81 ? -5.634 -6.421 3.411 1.00 97.25 81 ALA A N 1
ATOM 597 C CA . ALA A 1 81 ? -4.512 -7.318 3.141 1.00 97.25 81 ALA A CA 1
ATOM 598 C C . ALA A 1 81 ? -4.366 -7.700 1.656 1.00 97.25 81 ALA A C 1
ATOM 600 O O . ALA A 1 81 ? -3.246 -7.911 1.192 1.00 97.25 81 ALA A O 1
ATOM 601 N N . ASN A 1 82 ? -5.470 -7.816 0.909 1.00 98.19 82 ASN A N 1
ATOM 602 C CA . ASN A 1 82 ? -5.460 -8.145 -0.519 1.00 98.19 82 ASN A CA 1
ATOM 603 C C . ASN A 1 82 ? -6.792 -7.775 -1.214 1.00 98.19 82 ASN A C 1
ATOM 605 O O . ASN A 1 82 ? -7.759 -7.368 -0.572 1.00 98.19 82 ASN A O 1
ATOM 609 N N . GLY A 1 83 ? -6.852 -7.941 -2.542 1.00 97.50 83 GLY A N 1
ATOM 610 C CA . GLY A 1 83 ? -8.042 -7.612 -3.340 1.00 97.50 83 GLY A CA 1
ATOM 611 C C . GLY A 1 83 ? -9.257 -8.518 -3.100 1.00 97.50 83 GLY A C 1
ATOM 612 O O . GLY A 1 83 ? -10.389 -8.046 -3.175 1.00 97.50 83 GLY A O 1
ATOM 613 N N . THR A 1 84 ? -9.052 -9.794 -2.770 1.00 98.44 84 THR A N 1
ATOM 614 C CA . THR A 1 84 ? -10.151 -10.708 -2.418 1.00 98.44 84 THR A CA 1
ATOM 615 C C . THR A 1 84 ? -10.810 -10.278 -1.112 1.00 98.44 84 THR A C 1
ATOM 617 O O . THR A 1 84 ? -12.039 -10.251 -1.034 1.00 98.44 84 THR A O 1
ATOM 620 N N . ASP A 1 85 ? -10.017 -9.880 -0.115 1.00 98.12 85 ASP A N 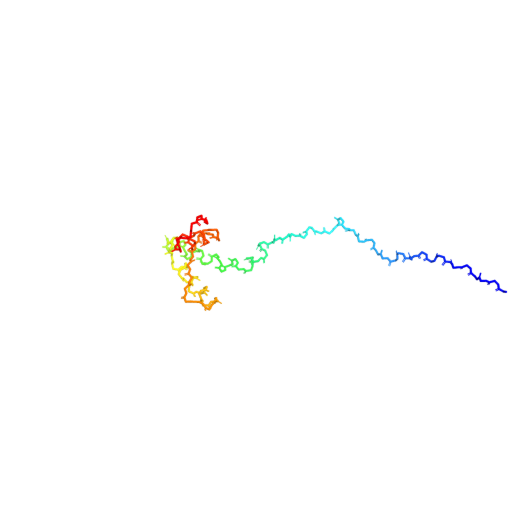1
ATOM 621 C CA . ASP A 1 85 ? -10.526 -9.347 1.150 1.00 98.12 85 ASP A CA 1
ATOM 622 C C . ASP A 1 85 ? -11.294 -8.047 0.914 1.00 98.12 85 ASP A C 1
ATOM 624 O O . ASP A 1 85 ? -12.379 -7.885 1.461 1.00 98.12 85 ASP A O 1
ATOM 628 N N . ALA A 1 86 ? -10.787 -7.156 0.050 1.00 98.06 86 ALA A N 1
ATOM 629 C CA . ALA A 1 86 ? -11.472 -5.908 -0.293 1.00 98.06 86 ALA A CA 1
ATOM 630 C C . ALA A 1 86 ? -12.899 -6.169 -0.798 1.00 98.06 86 ALA A C 1
ATOM 632 O O . ALA A 1 86 ? -13.858 -5.578 -0.305 1.00 98.06 86 ALA A O 1
ATOM 633 N N . ILE A 1 87 ? -13.047 -7.100 -1.744 1.00 97.50 87 ILE A N 1
ATOM 634 C CA . ILE A 1 87 ? -14.354 -7.476 -2.291 1.00 97.50 87 ILE A CA 1
ATOM 635 C C . ILE A 1 87 ? -15.208 -8.155 -1.217 1.00 97.50 87 ILE A C 1
ATOM 637 O O . ILE A 1 87 ? -16.366 -7.790 -1.031 1.00 97.50 87 ILE A O 1
ATOM 641 N N . SER A 1 88 ? -14.641 -9.118 -0.489 1.00 96.94 88 SER A N 1
ATOM 642 C CA . SER A 1 88 ? -15.374 -9.898 0.515 1.00 96.94 88 SER A CA 1
ATOM 643 C C . SER A 1 88 ? -15.926 -9.013 1.635 1.00 96.94 88 SER A C 1
ATOM 645 O O . SER A 1 88 ? -17.078 -9.173 2.033 1.00 96.94 88 SER A O 1
ATOM 647 N N . LEU A 1 89 ? -15.135 -8.044 2.105 1.00 97.88 89 LEU A N 1
ATOM 648 C CA . LEU A 1 89 ? -15.539 -7.084 3.130 1.00 97.88 89 LEU A CA 1
ATOM 649 C C . LEU A 1 89 ? -16.661 -6.170 2.640 1.00 97.88 89 LEU A C 1
ATOM 651 O O . LEU A 1 89 ? -17.611 -5.941 3.380 1.00 97.88 89 LEU A O 1
ATOM 655 N N . VAL A 1 90 ? -16.592 -5.685 1.397 1.00 97.31 90 VAL A N 1
ATOM 656 C CA . VAL A 1 90 ? -17.656 -4.847 0.820 1.00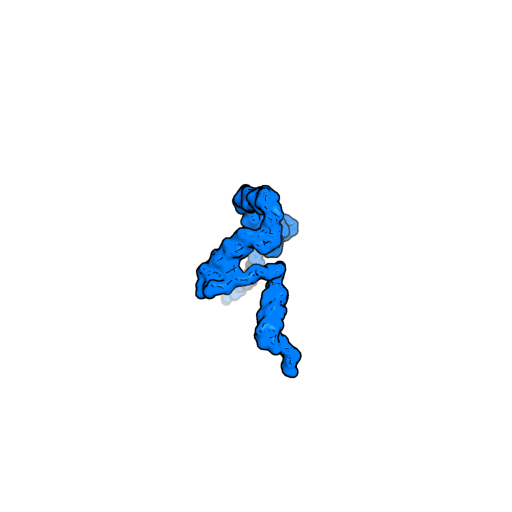 97.31 90 VAL A CA 1
ATOM 657 C C . VAL A 1 90 ? -18.956 -5.633 0.668 1.00 97.31 90 VAL A C 1
ATOM 659 O O . VAL A 1 90 ? -20.009 -5.138 1.059 1.00 97.31 90 VAL A O 1
ATOM 662 N N . LEU A 1 91 ? -18.900 -6.866 0.154 1.00 97.44 91 LEU A N 1
ATOM 663 C CA . LEU A 1 91 ? -20.089 -7.715 0.036 1.00 97.44 91 LEU A CA 1
ATOM 664 C C . LEU A 1 91 ? -20.709 -8.003 1.407 1.00 97.44 91 LEU A C 1
ATOM 666 O O . LEU A 1 91 ? -21.924 -7.908 1.560 1.00 97.44 91 LEU A O 1
ATOM 670 N N . ASN A 1 92 ? -19.879 -8.296 2.411 1.00 97.31 92 ASN A N 1
ATOM 671 C CA . ASN A 1 92 ? -20.341 -8.513 3.777 1.00 97.31 92 ASN A CA 1
ATOM 672 C C . ASN A 1 92 ? -20.966 -7.250 4.391 1.00 97.31 92 ASN A C 1
ATOM 674 O O . ASN A 1 92 ? -22.040 -7.337 4.974 1.00 97.31 92 ASN A O 1
ATOM 678 N N . ALA A 1 93 ? -20.336 -6.085 4.221 1.00 97.62 93 ALA A N 1
ATOM 679 C CA . ALA A 1 93 ? -20.835 -4.810 4.737 1.00 97.62 93 ALA A CA 1
ATOM 680 C C . ALA A 1 93 ? -22.154 -4.368 4.083 1.00 97.62 93 ALA A C 1
ATOM 682 O O . ALA A 1 93 ? -22.950 -3.675 4.710 1.00 97.62 93 ALA A O 1
ATOM 683 N N . LEU A 1 94 ? -22.387 -4.770 2.832 1.00 97.94 94 LEU A N 1
ATOM 684 C CA . LEU A 1 94 ? -23.644 -4.563 2.110 1.00 97.94 94 LEU A CA 1
ATOM 685 C C . LEU A 1 94 ? -24.678 -5.675 2.368 1.00 97.94 94 LEU A C 1
ATOM 687 O O . LEU A 1 94 ? -25.725 -5.676 1.726 1.00 97.94 94 LEU A O 1
ATOM 691 N N . GLU A 1 95 ? -24.380 -6.620 3.266 1.00 97.56 95 GLU A N 1
ATOM 692 C CA . GLU A 1 95 ? -25.220 -7.781 3.600 1.00 97.56 95 GLU A CA 1
ATOM 693 C C . GLU A 1 95 ? -25.614 -8.630 2.375 1.00 97.56 95 GLU A C 1
ATOM 695 O O . GLU A 1 95 ? -26.678 -9.248 2.324 1.00 97.56 95 GLU A O 1
ATOM 700 N N . ILE A 1 96 ? -24.736 -8.690 1.369 1.00 97.12 96 ILE A N 1
ATOM 701 C CA . ILE A 1 96 ? -24.957 -9.477 0.154 1.00 97.12 96 ILE A CA 1
ATOM 702 C C . ILE A 1 96 ? -24.717 -10.959 0.466 1.00 97.12 96 ILE A C 1
ATOM 704 O O . ILE A 1 96 ? -23.618 -11.361 0.856 1.00 97.12 96 ILE A O 1
ATOM 708 N N . GLY A 1 97 ? -25.758 -11.770 0.274 1.00 91.81 97 GLY A N 1
ATOM 709 C CA . GLY A 1 97 ? -25.756 -13.214 0.506 1.00 91.81 97 GLY A CA 1
ATOM 710 C C . GLY A 1 97 ? -25.925 -14.046 -0.771 1.00 91.81 97 GLY A C 1
ATOM 711 O O . GLY A 1 97 ? -25.852 -13.517 -1.883 1.00 91.81 97 GLY A O 1
ATOM 712 N N . PRO A 1 98 ? -26.140 -15.366 -0.628 1.00 91.25 98 PRO A N 1
ATOM 713 C CA . PRO A 1 98 ? -26.560 -16.220 -1.735 1.00 91.25 98 PRO A CA 1
ATOM 714 C C . PRO A 1 98 ? -27.832 -15.665 -2.383 1.00 91.25 98 PRO A C 1
ATOM 716 O O . PRO A 1 98 ? -28.701 -15.179 -1.665 1.00 91.25 98 PRO A O 1
ATOM 719 N N . GLY A 1 99 ? -27.905 -15.746 -3.715 1.00 85.62 99 GLY A N 1
ATOM 720 C CA . GLY A 1 99 ? -29.000 -15.192 -4.522 1.00 85.62 99 GLY A CA 1
ATOM 721 C C . GLY A 1 99 ? -30.384 -15.651 -4.088 1.00 85.62 99 GLY A C 1
ATOM 722 O O . GLY A 1 99 ? -30.647 -16.869 -4.211 1.00 85.62 99 GLY A O 1
#

pLDDT: mean 87.96, std 16.58, range [43.25, 98.62]

Secondary structure (DSSP, 8-state):
-PPPP---------S----TTSSPP--S--HHHHHGGGHHHHHHHHHHHHHHT--SS-HHHHHHHHHHHHHHTSS-----S-HHHHHHHHHHHTT----

Radius of gyration: 29.51 Å; chains: 1; bounding box: 50×32×98 Å